Protein AF-A0A7J8ZW38-F1 (afdb_monomer)

Mean predicted aligned error: 5.67 Å

Organism: NCBI:txid34288

Radius of gyration: 15.37 Å; Cα contacts (8 Å, |Δi|>4): 133; chains: 1; bounding box: 40×30×41 Å

Nearest PDB structures (foldseek):
  1qo4-assembly1_A  TM=9.718E-01  e=9.524E-09  Arabidopsis thaliana
  1gwu-assembly1_A  TM=9.721E-01  e=1.831E-08  Armoracia rusticana
  2ylj-assembly1_A  TM=9.735E-01  e=1.831E-08  Armoracia rusticana
  1gw2-assembly1_A  TM=9.739E-01  e=2.129E-08  Armoracia rusticana
  1gx2-assembly2_B  TM=9.707E-01  e=1.925E-08  Armoracia rusticana

Structure (mmCIF, N/CA/C/O backbone):
data_AF-A0A7J8ZW38-F1
#
_entry.id   AF-A0A7J8ZW38-F1
#
loop_
_atom_site.group_PDB
_atom_site.id
_atom_site.type_symbol
_atom_site.label_atom_id
_atom_site.label_alt_id
_atom_site.label_comp_id
_atom_site.label_asym_id
_atom_site.label_entity_id
_atom_site.label_seq_id
_atom_site.pdbx_PDB_ins_code
_atom_site.Cartn_x
_atom_site.Cartn_y
_atom_site.Cartn_z
_atom_site.occupancy
_atom_site.B_iso_or_equiv
_atom_site.auth_seq_id
_atom_site.auth_comp_id
_atom_site.auth_asym_id
_atom_site.auth_atom_id
_atom_site.pdbx_PDB_model_num
ATOM 1 N N . MET A 1 1 ? -2.897 -17.015 20.677 1.00 37.56 1 MET A N 1
ATOM 2 C CA . MET A 1 1 ? -2.978 -17.434 19.264 1.00 37.56 1 MET A CA 1
ATOM 3 C C . MET A 1 1 ? -4.099 -16.627 18.643 1.00 37.56 1 MET A C 1
ATOM 5 O O . ME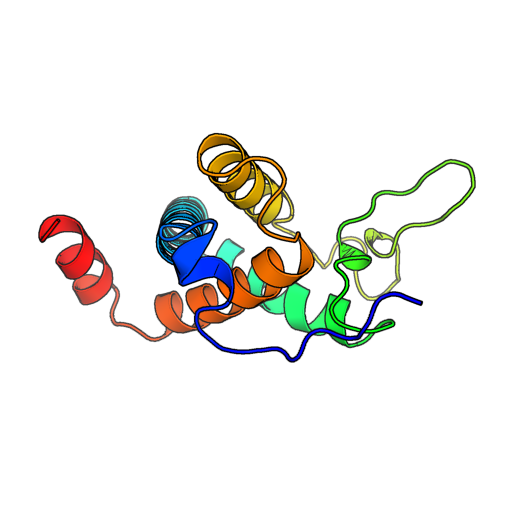T A 1 1 ? -5.240 -16.837 19.033 1.00 37.56 1 MET A O 1
ATOM 9 N N . ALA A 1 2 ? -3.782 -15.638 17.806 1.00 47.12 2 ALA A N 1
ATOM 10 C CA . ALA A 1 2 ? -4.810 -14.965 17.018 1.00 47.12 2 ALA A CA 1
ATOM 11 C C . ALA A 1 2 ? -5.419 -16.010 16.075 1.00 47.12 2 ALA A C 1
ATOM 13 O O . ALA A 1 2 ? -4.678 -16.771 15.449 1.00 47.12 2 ALA A O 1
ATOM 14 N N . ALA A 1 3 ? -6.746 -16.121 16.047 1.00 54.00 3 ALA A N 1
ATOM 15 C CA . ALA A 1 3 ? -7.410 -16.945 15.050 1.00 54.00 3 ALA A CA 1
ATOM 16 C C . ALA A 1 3 ? -7.055 -16.380 13.669 1.00 54.00 3 ALA A C 1
ATOM 18 O O . ALA A 1 3 ? -7.094 -15.166 13.483 1.00 54.00 3 ALA A O 1
ATOM 19 N N . ALA A 1 4 ? -6.688 -17.241 12.718 1.00 62.44 4 ALA A N 1
ATOM 20 C CA . ALA A 1 4 ? -6.598 -16.825 11.328 1.00 62.44 4 ALA A CA 1
ATOM 21 C C . ALA A 1 4 ? -8.016 -16.448 10.881 1.00 62.44 4 ALA A C 1
ATOM 23 O O . ALA A 1 4 ? -8.856 -17.325 10.660 1.00 62.44 4 ALA A O 1
ATOM 24 N N . GLU A 1 5 ? -8.315 -15.149 10.838 1.00 69.81 5 GLU A N 1
ATOM 25 C CA . GLU A 1 5 ? -9.577 -14.691 10.280 1.00 69.81 5 GLU A CA 1
ATOM 26 C C . GLU A 1 5 ? -9.632 -15.099 8.810 1.00 69.81 5 GLU A C 1
ATOM 28 O O . GLU A 1 5 ? -8.665 -14.975 8.058 1.00 69.81 5 GLU A O 1
ATOM 33 N N . THR A 1 6 ? -10.763 -15.673 8.408 1.00 85.81 6 THR A N 1
ATOM 34 C CA . THR A 1 6 ? -10.938 -16.128 7.033 1.00 85.81 6 THR A CA 1
ATOM 35 C C . THR A 1 6 ? -10.985 -14.911 6.118 1.00 85.81 6 THR A C 1
ATOM 37 O O . THR A 1 6 ? -11.884 -14.076 6.238 1.00 85.81 6 THR A O 1
ATOM 40 N N . LEU A 1 7 ? -10.030 -14.834 5.190 1.00 89.25 7 LEU A N 1
ATOM 41 C CA . LEU A 1 7 ? -10.002 -13.804 4.159 1.00 89.25 7 LEU A CA 1
ATOM 42 C C . LEU A 1 7 ? -11.305 -13.843 3.358 1.00 89.25 7 LEU A C 1
ATOM 44 O O . LEU A 1 7 ? -11.739 -14.903 2.897 1.00 89.25 7 LEU A O 1
ATOM 48 N N . ARG A 1 8 ? -11.933 -12.681 3.183 1.00 92.88 8 ARG A N 1
ATOM 49 C CA . ARG A 1 8 ? -13.171 -12.544 2.414 1.00 92.88 8 ARG A CA 1
ATOM 50 C C . ARG A 1 8 ? -13.250 -11.176 1.736 1.00 92.88 8 ARG A C 1
ATOM 52 O O . ARG A 1 8 ? -12.846 -10.185 2.343 1.00 92.88 8 ARG A O 1
ATOM 59 N N . PRO A 1 9 ? -13.811 -11.091 0.518 1.00 92.50 9 PRO A N 1
ATOM 60 C CA . PRO A 1 9 ? -14.154 -9.808 -0.086 1.00 92.50 9 PRO A CA 1
ATOM 61 C C . PRO A 1 9 ? -15.069 -8.987 0.831 1.00 92.50 9 PRO A C 1
ATOM 63 O O . PRO A 1 9 ? -15.921 -9.552 1.524 1.00 92.50 9 PRO A O 1
ATOM 66 N N . GLY A 1 10 ? -14.900 -7.663 0.841 1.00 92.94 10 GLY A N 1
ATOM 67 C CA . GLY A 1 10 ? -15.709 -6.771 1.674 1.00 92.94 10 GLY A CA 1
ATOM 68 C C . GLY A 1 10 ? -15.461 -6.913 3.179 1.00 92.94 10 GLY A C 1
ATOM 69 O O . GLY A 1 10 ? -16.336 -6.562 3.969 1.00 92.94 10 GLY A O 1
ATOM 70 N N . PHE A 1 11 ? -14.292 -7.415 3.597 1.00 95.56 11 PHE A N 1
ATOM 71 C CA . PHE A 1 11 ? -13.914 -7.525 5.011 1.00 95.56 11 PHE A CA 1
ATOM 72 C C . PHE A 1 11 ? -14.119 -6.206 5.779 1.00 95.56 11 PHE A C 1
ATOM 74 O O . PHE A 1 11 ? -14.671 -6.204 6.878 1.00 95.56 11 PHE A O 1
ATOM 81 N N . TYR A 1 12 ? -13.770 -5.083 5.146 1.00 96.62 12 TYR A N 1
ATOM 82 C CA . TYR A 1 12 ? -13.872 -3.737 5.712 1.00 96.62 12 TYR A CA 1
ATOM 83 C C . TYR A 1 12 ? -15.233 -3.055 5.510 1.00 96.62 12 TYR A C 1
ATOM 85 O O . TYR A 1 12 ? -15.405 -1.920 5.941 1.00 96.62 12 TYR A O 1
ATOM 93 N N . ALA A 1 13 ? -16.231 -3.716 4.912 1.00 96.31 13 ALA A N 1
ATOM 94 C CA . ALA A 1 13 ? -17.492 -3.074 4.515 1.00 96.31 13 ALA A CA 1
ATOM 95 C C . ALA A 1 13 ? -18.280 -2.431 5.673 1.00 96.31 13 ALA A C 1
ATOM 97 O O . ALA A 1 13 ? -19.108 -1.558 5.435 1.00 96.31 13 ALA A O 1
ATOM 98 N N . GLN A 1 14 ? -18.045 -2.862 6.917 1.00 97.06 14 GLN A N 1
ATOM 99 C CA . GLN A 1 14 ? -18.683 -2.291 8.110 1.00 97.06 14 GLN A CA 1
ATOM 100 C C . GLN A 1 14 ? -17.761 -1.349 8.895 1.00 97.06 14 GLN A C 1
ATOM 102 O O . GLN A 1 14 ? -18.245 -0.411 9.518 1.00 97.06 14 GLN A O 1
ATOM 107 N N . THR A 1 15 ? -16.450 -1.603 8.893 1.00 97.62 15 THR A N 1
ATOM 108 C CA . THR A 1 15 ? -15.472 -0.890 9.733 1.00 97.62 15 THR A CA 1
ATOM 109 C C . THR A 1 15 ? -14.791 0.264 9.006 1.00 97.62 15 THR A C 1
ATOM 111 O O . THR A 1 15 ? -14.487 1.279 9.624 1.00 97.62 15 THR A O 1
ATOM 114 N N . CYS A 1 16 ? -14.575 0.133 7.699 1.00 98.19 16 CYS A N 1
ATOM 115 C CA . CYS A 1 16 ? -14.088 1.191 6.824 1.00 98.19 16 CYS A CA 1
ATOM 116 C C . CYS A 1 16 ? -14.725 1.041 5.429 1.00 98.19 16 CYS A C 1
ATOM 118 O O . CYS A 1 16 ? -14.081 0.541 4.503 1.00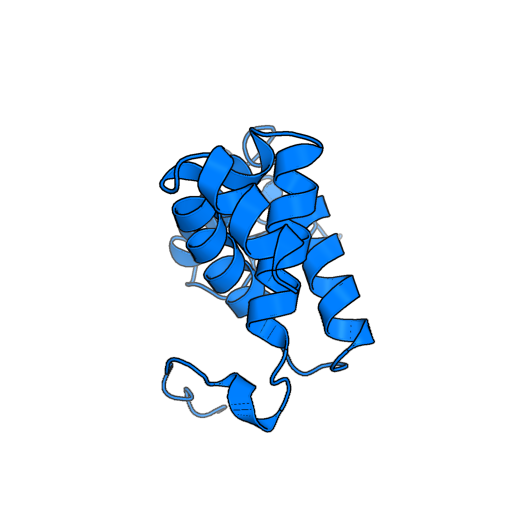 98.19 16 CYS A O 1
ATOM 120 N N . PRO A 1 17 ? -16.003 1.441 5.263 1.00 97.75 17 PRO A N 1
ATOM 121 C CA . PRO A 1 17 ? -16.758 1.212 4.027 1.00 97.75 17 PRO A CA 1
ATOM 122 C C . PRO A 1 17 ? -16.120 1.842 2.781 1.00 97.75 17 PRO A C 1
ATOM 124 O O . PRO A 1 17 ? -16.288 1.337 1.675 1.00 97.75 17 PRO A O 1
ATOM 127 N N . GLU A 1 18 ? -15.364 2.927 2.961 1.00 97.31 18 GLU A N 1
ATOM 128 C CA . GLU A 1 18 ? -14.689 3.654 1.883 1.00 97.31 18 GLU A CA 1
ATOM 129 C C . GLU A 1 18 ? -13.277 3.128 1.579 1.00 97.31 18 GLU A C 1
ATOM 131 O O . GLU A 1 18 ? -12.634 3.637 0.664 1.00 97.31 18 GLU A O 1
ATOM 136 N N . ALA A 1 19 ? -12.785 2.104 2.293 1.00 97.94 19 ALA A N 1
ATOM 137 C CA . ALA A 1 19 ? -11.398 1.643 2.184 1.00 97.94 19 ALA A CA 1
ATOM 138 C C . ALA A 1 19 ? -10.980 1.344 0.736 1.00 97.94 19 ALA A C 1
ATOM 140 O O . ALA A 1 19 ? -9.996 1.889 0.241 1.00 97.94 19 ALA A O 1
ATOM 141 N N . GLU A 1 20 ? -11.759 0.524 0.027 1.00 96.81 20 GLU A N 1
ATOM 142 C CA . GLU A 1 20 ? -11.449 0.150 -1.357 1.00 96.81 20 GLU A CA 1
ATOM 143 C C . GLU A 1 20 ? -11.511 1.349 -2.318 1.00 96.81 20 GLU A C 1
ATOM 145 O O . GLU A 1 20 ? -10.735 1.419 -3.271 1.00 96.81 20 GLU A O 1
ATOM 150 N N . ALA A 1 21 ? -12.408 2.308 -2.067 1.00 97.56 21 ALA A N 1
ATOM 151 C CA . ALA A 1 21 ? -12.531 3.514 -2.882 1.00 97.56 21 ALA A CA 1
ATOM 152 C C . ALA A 1 21 ? -11.343 4.465 -2.669 1.00 97.56 21 ALA A C 1
ATOM 154 O O . ALA A 1 21 ? -10.797 4.990 -3.641 1.00 97.56 21 ALA A O 1
ATOM 155 N N . ILE A 1 22 ? -10.908 4.636 -1.416 1.00 98.50 22 ILE A N 1
ATOM 156 C CA . ILE A 1 22 ? -9.739 5.444 -1.045 1.00 98.50 22 ILE A CA 1
ATOM 157 C C . ILE A 1 22 ? -8.474 4.874 -1.691 1.00 98.50 22 ILE A C 1
ATOM 159 O O . ILE A 1 22 ? -7.741 5.615 -2.346 1.00 98.50 22 ILE A O 1
ATOM 163 N N . VAL A 1 23 ? -8.247 3.558 -1.579 1.00 98.31 23 VAL A N 1
ATOM 164 C CA . VAL A 1 23 ? -7.090 2.896 -2.208 1.00 98.31 23 VAL A CA 1
ATOM 165 C C . VAL A 1 23 ? -7.090 3.138 -3.716 1.00 98.31 23 VAL A C 1
ATOM 167 O O . VAL A 1 23 ? -6.084 3.581 -4.272 1.00 98.31 23 VAL A O 1
ATOM 170 N N . ARG A 1 24 ? -8.228 2.915 -4.381 1.00 97.06 24 ARG A N 1
ATOM 171 C CA . ARG A 1 24 ? -8.354 3.117 -5.828 1.00 97.06 24 ARG A CA 1
ATOM 172 C C . ARG A 1 24 ? -8.057 4.558 -6.242 1.00 97.06 24 ARG A C 1
ATOM 174 O O . ARG A 1 24 ? -7.386 4.776 -7.253 1.00 97.06 24 ARG A O 1
ATOM 181 N N . TYR A 1 25 ? -8.556 5.532 -5.486 1.00 97.12 25 TYR A N 1
ATOM 182 C CA . TYR A 1 25 ? -8.348 6.952 -5.760 1.00 97.12 25 TYR A CA 1
ATOM 183 C C . TYR A 1 25 ? -6.873 7.357 -5.637 1.00 97.12 25 TYR A C 1
ATOM 185 O O . TYR A 1 25 ? -6.325 7.980 -6.550 1.00 97.12 25 TYR A O 1
ATOM 193 N N . GLU A 1 26 ? -6.203 6.954 -4.559 1.00 98.19 26 GLU A N 1
ATOM 194 C CA . GLU A 1 26 ? -4.783 7.255 -4.353 1.00 98.19 26 GLU A CA 1
ATOM 195 C C . GLU A 1 26 ? -3.890 6.540 -5.383 1.00 98.19 26 GLU A C 1
ATOM 197 O O . GLU A 1 26 ? -2.982 7.151 -5.949 1.00 98.19 26 GLU A O 1
ATOM 202 N N . MET A 1 27 ? -4.223 5.301 -5.763 1.00 97.38 27 MET A N 1
ATOM 203 C CA . MET A 1 27 ? -3.552 4.596 -6.864 1.00 97.38 27 MET A CA 1
ATOM 204 C C . MET A 1 27 ? -3.709 5.313 -8.211 1.00 97.38 27 MET A C 1
ATOM 206 O O . MET A 1 27 ? -2.762 5.384 -8.998 1.00 97.38 27 MET A O 1
ATOM 210 N N . MET A 1 28 ? -4.882 5.888 -8.486 1.00 95.06 28 MET A N 1
ATOM 211 C CA . MET A 1 28 ? -5.108 6.680 -9.696 1.00 95.06 28 MET A CA 1
ATOM 212 C C . MET A 1 28 ? -4.290 7.978 -9.681 1.00 95.06 28 MET A C 1
ATOM 214 O O . MET A 1 28 ? -3.671 8.318 -10.692 1.00 95.06 28 MET A O 1
ATOM 218 N N . LYS A 1 29 ? -4.234 8.686 -8.546 1.00 96.25 29 LYS A N 1
ATOM 219 C CA . LYS A 1 29 ? -3.371 9.870 -8.381 1.00 96.25 29 LYS A CA 1
ATOM 220 C C . LYS A 1 29 ? -1.903 9.528 -8.619 1.00 96.25 29 LYS A C 1
ATOM 222 O O . LYS A 1 29 ? -1.229 10.242 -9.364 1.00 96.25 29 LYS A O 1
ATOM 227 N N . ALA A 1 30 ? -1.428 8.423 -8.046 1.00 96.50 30 ALA A N 1
ATOM 228 C CA . ALA A 1 30 ? -0.071 7.935 -8.256 1.00 96.50 30 ALA A CA 1
ATOM 229 C C . ALA A 1 30 ? 0.203 7.632 -9.737 1.00 96.50 30 ALA A C 1
ATOM 231 O O . ALA A 1 30 ? 1.226 8.073 -10.261 1.00 96.50 30 ALA A O 1
ATOM 232 N N . MET A 1 31 ? -0.731 6.978 -10.439 1.00 94.75 31 MET A N 1
ATOM 233 C CA . MET A 1 31 ? -0.623 6.704 -11.879 1.00 94.75 31 MET A CA 1
ATOM 234 C C . MET A 1 31 ? -0.528 7.981 -12.721 1.00 94.75 31 MET A C 1
ATOM 236 O O . MET A 1 31 ? 0.272 8.046 -13.650 1.00 94.75 31 MET A O 1
ATOM 240 N N . ILE A 1 32 ? -1.354 8.988 -12.420 1.00 93.94 32 ILE A N 1
ATOM 241 C CA . ILE A 1 32 ? -1.353 10.268 -13.144 1.00 93.94 32 ILE A CA 1
ATOM 242 C C . ILE A 1 32 ? -0.021 10.996 -12.939 1.00 93.94 32 ILE A C 1
ATOM 244 O O . ILE A 1 32 ? 0.505 11.591 -13.878 1.00 93.94 32 ILE A O 1
ATOM 248 N N . ARG A 1 33 ? 0.524 10.944 -11.719 1.00 95.25 33 ARG A N 1
ATOM 249 C CA . ARG A 1 33 ? 1.809 11.561 -11.373 1.00 95.25 33 ARG A CA 1
ATOM 250 C C . ARG A 1 33 ? 2.991 10.835 -12.019 1.00 95.25 33 ARG A C 1
ATOM 252 O O . ARG A 1 33 ? 3.882 11.486 -12.549 1.00 95.25 33 ARG A O 1
ATOM 259 N N . GLU A 1 34 ? 2.999 9.507 -11.961 1.00 95.19 34 GLU A N 1
ATOM 260 C CA . GLU A 1 34 ? 4.030 8.639 -12.533 1.00 95.19 34 GLU A CA 1
ATOM 261 C C . GLU A 1 34 ? 3.389 7.314 -12.990 1.00 95.19 34 GLU A C 1
ATOM 263 O O . GLU A 1 34 ? 3.110 6.451 -12.152 1.00 95.19 34 GLU A O 1
ATOM 268 N N . PRO A 1 35 ? 3.170 7.097 -14.300 1.00 92.12 35 PRO A N 1
ATOM 269 C CA . PRO A 1 35 ? 2.478 5.910 -14.807 1.00 92.12 35 PRO A CA 1
ATOM 270 C C . PRO A 1 35 ? 3.122 4.579 -14.412 1.00 92.12 35 PRO A C 1
ATOM 272 O O . PRO A 1 35 ? 2.427 3.573 -14.265 1.00 92.12 35 PRO A O 1
ATOM 275 N N . ARG A 1 36 ? 4.444 4.536 -14.204 1.00 93.19 36 ARG A N 1
ATOM 276 C CA . ARG A 1 36 ? 5.145 3.309 -13.796 1.00 93.19 36 ARG A CA 1
ATOM 277 C C . ARG A 1 36 ? 4.918 2.948 -12.324 1.00 93.19 36 ARG A C 1
ATOM 279 O O . ARG A 1 36 ? 5.223 1.818 -11.926 1.00 93.19 36 ARG A O 1
ATOM 286 N N . SER A 1 37 ? 4.392 3.866 -11.515 1.00 95.81 37 SER A N 1
ATOM 287 C CA . SER A 1 37 ? 4.161 3.640 -10.085 1.00 95.81 37 SER A CA 1
ATOM 288 C C . SER A 1 37 ? 3.205 2.471 -9.842 1.00 95.81 37 SER A C 1
ATOM 290 O O . SER A 1 37 ? 3.535 1.578 -9.070 1.00 95.81 37 SER A O 1
ATOM 292 N N . VAL A 1 38 ? 2.095 2.374 -10.584 1.00 94.06 38 VAL A N 1
ATOM 293 C CA . VAL A 1 38 ? 1.104 1.299 -10.393 1.00 94.06 38 VAL A CA 1
ATOM 294 C C . VAL A 1 38 ? 1.665 -0.089 -10.708 1.00 94.06 38 VAL A C 1
ATOM 296 O O . VAL A 1 38 ? 1.411 -1.037 -9.971 1.00 94.06 38 VAL A O 1
ATOM 299 N N . ALA A 1 39 ? 2.510 -0.214 -11.736 1.00 93.94 39 ALA A N 1
ATOM 300 C CA . ALA A 1 39 ? 3.211 -1.466 -12.029 1.00 93.94 39 ALA A CA 1
ATOM 301 C C . ALA A 1 39 ? 4.256 -1.809 -10.951 1.00 93.94 39 ALA A C 1
ATOM 303 O O . ALA A 1 39 ? 4.489 -2.981 -10.656 1.00 93.94 39 ALA A O 1
ATOM 304 N N . SER A 1 40 ? 4.881 -0.791 -10.355 1.00 95.75 40 SER A N 1
ATOM 305 C CA . SER A 1 40 ? 5.846 -0.969 -9.264 1.00 95.75 40 SER A CA 1
ATOM 306 C C . SER A 1 40 ? 5.152 -1.433 -7.980 1.00 95.75 40 SER A C 1
ATOM 308 O O . SER A 1 40 ? 5.608 -2.394 -7.368 1.00 95.75 40 SER A O 1
ATOM 310 N N . VAL A 1 41 ? 4.004 -0.840 -7.642 1.00 96.31 41 VAL A N 1
ATOM 311 C CA . VAL A 1 41 ? 3.177 -1.226 -6.488 1.00 96.31 41 VAL A CA 1
ATOM 312 C C . VAL A 1 41 ? 2.566 -2.616 -6.670 1.00 96.31 41 VAL A C 1
ATOM 314 O O . VAL A 1 41 ? 2.594 -3.418 -5.743 1.00 96.31 41 VAL A O 1
ATOM 317 N N . MET A 1 42 ? 2.105 -2.970 -7.876 1.00 95.62 42 MET A N 1
ATOM 318 C CA . MET A 1 42 ? 1.650 -4.336 -8.181 1.00 95.62 42 MET A CA 1
ATOM 319 C C . MET A 1 42 ? 2.728 -5.384 -7.854 1.00 95.62 42 MET A C 1
ATOM 321 O O . MET A 1 42 ? 2.422 -6.475 -7.373 1.00 95.62 42 MET A O 1
ATOM 325 N N . ARG A 1 43 ? 4.007 -5.055 -8.086 1.00 96.56 43 ARG A N 1
ATOM 326 C CA . ARG A 1 43 ? 5.134 -5.948 -7.793 1.00 96.56 43 ARG A CA 1
ATOM 327 C C . ARG A 1 43 ? 5.318 -6.183 -6.287 1.00 96.56 43 ARG A C 1
ATOM 329 O O . ARG A 1 43 ? 5.857 -7.229 -5.937 1.00 96.56 43 ARG A O 1
ATOM 336 N N . PHE A 1 44 ? 4.849 -5.293 -5.409 1.00 97.50 44 PHE A N 1
ATOM 337 C CA . PHE A 1 44 ? 4.931 -5.491 -3.957 1.00 97.50 44 PHE A CA 1
ATOM 338 C C . PHE A 1 44 ? 4.172 -6.725 -3.499 1.00 97.50 44 PHE A C 1
ATOM 340 O O . PHE A 1 44 ? 4.740 -7.507 -2.752 1.00 97.50 44 PHE A O 1
ATOM 347 N N . GLN A 1 45 ? 2.964 -6.968 -4.020 1.00 96.62 45 GLN A N 1
ATOM 348 C CA . GLN A 1 45 ? 2.207 -8.176 -3.679 1.00 96.62 45 GLN A CA 1
ATOM 349 C C . GLN A 1 45 ? 3.027 -9.439 -3.947 1.00 96.62 45 GLN A C 1
ATOM 351 O O . GLN A 1 45 ? 3.066 -10.336 -3.116 1.00 96.62 45 GLN A O 1
ATOM 356 N N . PHE A 1 46 ? 3.695 -9.520 -5.101 1.00 95.06 46 PHE A N 1
ATOM 357 C CA . PHE A 1 46 ? 4.521 -10.683 -5.406 1.00 95.06 46 PHE A CA 1
ATOM 358 C C . PHE A 1 46 ? 5.702 -10.808 -4.439 1.00 95.06 46 PHE A C 1
ATOM 360 O O . PHE A 1 46 ? 5.962 -11.905 -3.972 1.00 95.06 46 PHE A O 1
ATOM 367 N N . HIS A 1 47 ? 6.417 -9.719 -4.148 1.00 96.31 47 HIS A N 1
ATOM 368 C CA . HIS A 1 47 ? 7.619 -9.779 -3.304 1.00 96.31 47 HIS A CA 1
ATOM 369 C C . HIS A 1 47 ? 7.313 -10.022 -1.828 1.00 96.31 47 HIS A C 1
ATOM 371 O O . HIS A 1 47 ? 8.047 -10.778 -1.206 1.00 96.31 47 HIS A O 1
ATOM 377 N N . ASP A 1 48 ? 6.226 -9.450 -1.318 1.00 97.00 48 ASP A N 1
ATOM 378 C CA . ASP A 1 48 ? 5.748 -9.652 0.051 1.00 97.00 48 ASP A CA 1
ATOM 379 C C . ASP A 1 48 ? 5.253 -11.095 0.212 1.00 97.00 48 ASP A C 1
ATOM 381 O O . ASP A 1 48 ? 5.858 -11.906 0.899 1.00 97.00 48 ASP A O 1
ATOM 385 N N . CYS A 1 49 ? 4.262 -11.506 -0.586 1.00 96.19 49 CYS A N 1
ATOM 386 C CA . CYS A 1 49 ? 3.650 -12.827 -0.454 1.00 96.19 49 CYS A CA 1
ATOM 387 C C . CYS A 1 49 ? 4.607 -14.015 -0.673 1.00 96.19 49 CYS A C 1
ATOM 389 O O . CYS A 1 49 ? 4.287 -15.132 -0.262 1.00 96.19 49 CYS A O 1
ATOM 391 N N . PHE A 1 50 ? 5.740 -13.818 -1.355 1.00 94.00 50 PHE A N 1
ATOM 392 C CA . PHE A 1 50 ? 6.715 -14.885 -1.606 1.00 94.00 50 PHE A CA 1
ATOM 393 C C . PHE A 1 50 ? 7.692 -15.098 -0.442 1.00 94.00 50 PHE A C 1
ATOM 395 O O . PHE A 1 50 ? 8.331 -16.151 -0.374 1.00 94.00 50 PHE A O 1
ATOM 402 N N . VAL A 1 51 ? 7.808 -14.131 0.470 1.00 89.88 51 VAL A N 1
ATOM 403 C CA . VAL A 1 51 ? 8.685 -14.186 1.642 1.00 89.88 51 VAL A CA 1
ATOM 404 C C . VAL A 1 51 ? 7.807 -14.161 2.887 1.00 89.88 51 VAL A C 1
ATOM 406 O O . VAL A 1 51 ? 7.199 -13.157 3.197 1.00 89.88 51 VAL A O 1
ATOM 409 N N . ASN A 1 52 ? 7.707 -15.284 3.603 1.00 89.25 52 ASN A N 1
ATOM 410 C CA . ASN A 1 52 ? 6.892 -15.435 4.825 1.00 89.25 52 ASN A CA 1
ATOM 411 C C . ASN A 1 52 ? 5.374 -15.164 4.708 1.00 89.25 52 ASN A C 1
ATOM 413 O O . ASN A 1 52 ? 4.643 -15.498 5.640 1.00 89.25 52 ASN A O 1
ATOM 417 N N . GLY A 1 53 ? 4.878 -14.722 3.554 1.00 93.19 53 GLY A N 1
ATOM 418 C CA . GLY A 1 53 ? 3.454 -14.564 3.266 1.00 93.19 53 GLY A CA 1
ATOM 419 C C . GLY A 1 53 ? 3.074 -13.102 3.058 1.00 93.19 53 GLY A C 1
ATOM 420 O O . GLY A 1 53 ? 3.916 -12.224 3.059 1.00 93.19 53 GLY A O 1
ATOM 421 N N . CYS A 1 54 ? 1.793 -12.837 2.803 1.00 95.81 54 CYS A N 1
ATOM 422 C CA . CYS A 1 54 ? 1.316 -11.475 2.557 1.00 95.81 54 CYS A CA 1
ATOM 423 C C . CYS A 1 54 ? 1.098 -10.751 3.899 1.00 95.81 54 CYS A C 1
ATOM 425 O O . CYS A 1 54 ? -0.040 -10.665 4.370 1.00 95.81 54 CYS A O 1
ATOM 427 N N . ASP A 1 55 ? 2.171 -10.323 4.558 1.00 96.31 55 ASP A N 1
ATOM 428 C CA . ASP A 1 55 ? 2.147 -9.752 5.911 1.00 96.31 55 ASP A CA 1
ATOM 429 C C . ASP A 1 55 ? 2.704 -8.318 5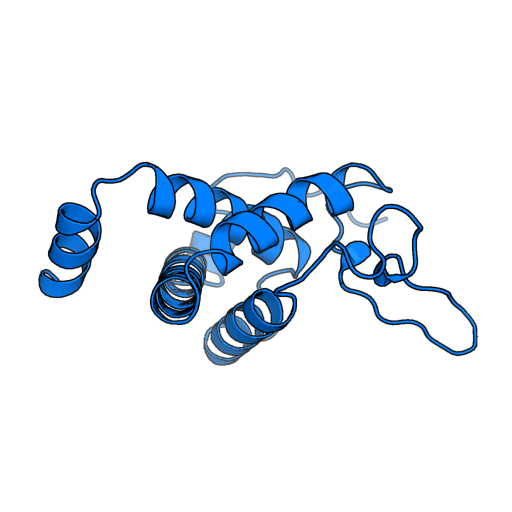.997 1.00 96.31 55 ASP A C 1
ATOM 431 O O . ASP A 1 55 ? 2.725 -7.731 7.083 1.00 96.31 55 ASP A O 1
ATOM 435 N N . ALA A 1 56 ? 3.055 -7.721 4.853 1.00 97.00 56 ALA A N 1
ATOM 436 C CA . ALA A 1 56 ? 3.684 -6.411 4.719 1.00 97.00 56 ALA A CA 1
ATOM 437 C C . ALA A 1 56 ? 5.085 -6.290 5.342 1.00 97.00 56 ALA A C 1
ATOM 439 O O . ALA A 1 56 ? 5.560 -5.161 5.539 1.00 97.00 56 ALA A O 1
ATOM 440 N N . SER A 1 57 ? 5.779 -7.401 5.614 1.00 95.81 57 SER A N 1
ATOM 441 C CA . SER A 1 57 ? 7.185 -7.386 6.036 1.00 95.81 57 SER A CA 1
ATOM 442 C C . SER A 1 57 ? 8.075 -6.652 5.030 1.00 95.81 57 SER A C 1
ATOM 444 O O . SER A 1 57 ? 9.024 -5.968 5.431 1.00 95.81 57 SER A O 1
ATOM 446 N N . LEU A 1 58 ? 7.711 -6.682 3.742 1.00 96.06 58 LEU A N 1
ATOM 447 C CA . LEU A 1 58 ? 8.396 -5.973 2.663 1.00 96.06 58 LEU A CA 1
ATOM 448 C C . LEU A 1 58 ? 8.517 -4.459 2.901 1.00 96.06 58 LEU A C 1
ATOM 450 O O . LEU A 1 58 ? 9.447 -3.810 2.410 1.00 96.06 58 LEU A O 1
ATOM 454 N N . LEU A 1 59 ? 7.553 -3.871 3.612 1.00 96.25 59 LEU A N 1
ATOM 455 C CA . LEU A 1 59 ? 7.481 -2.426 3.828 1.00 96.25 59 LEU A CA 1
ATOM 456 C C . LEU A 1 59 ? 8.391 -1.947 4.961 1.00 96.25 59 LEU A C 1
ATOM 458 O O . LEU A 1 59 ? 8.652 -0.744 5.045 1.00 96.25 59 LEU A O 1
ATOM 462 N N . LEU A 1 60 ? 8.879 -2.853 5.809 1.00 95.25 60 LEU A N 1
ATOM 463 C CA . LEU A 1 60 ? 9.692 -2.504 6.967 1.00 95.25 60 LEU A CA 1
ATOM 464 C C . LEU A 1 60 ? 11.082 -2.019 6.539 1.00 95.25 60 LEU A C 1
ATOM 466 O O . LEU A 1 60 ? 11.770 -2.650 5.733 1.00 95.25 60 LEU A O 1
ATOM 470 N N . ASP A 1 61 ? 11.491 -0.883 7.100 1.00 93.88 61 ASP A N 1
ATOM 471 C CA . ASP A 1 61 ? 12.850 -0.367 6.962 1.00 93.88 61 ASP A CA 1
ATOM 472 C C . ASP A 1 61 ? 13.822 -1.097 7.894 1.00 93.88 61 ASP A C 1
ATOM 474 O O . ASP A 1 61 ? 13.433 -1.703 8.899 1.00 93.88 61 ASP A O 1
ATOM 478 N N . ASP A 1 62 ? 15.111 -1.006 7.571 1.00 92.81 62 ASP A N 1
ATOM 479 C CA . ASP A 1 62 ? 16.160 -1.515 8.441 1.00 92.81 62 ASP A CA 1
ATOM 480 C C . ASP A 1 62 ? 16.126 -0.831 9.810 1.00 92.81 62 ASP A C 1
ATOM 482 O O . ASP A 1 62 ? 15.953 0.382 9.949 1.00 92.81 62 ASP A O 1
ATOM 486 N N . THR A 1 63 ? 16.394 -1.622 10.838 1.00 93.12 63 THR A N 1
ATOM 487 C CA . THR A 1 63 ? 16.657 -1.143 12.193 1.00 93.12 63 THR A CA 1
ATOM 488 C C . THR A 1 63 ? 18.054 -1.603 12.617 1.00 93.12 63 THR A C 1
ATOM 490 O O . THR A 1 63 ? 18.603 -2.527 12.014 1.00 93.12 63 THR A O 1
ATOM 493 N N . PRO A 1 64 ? 18.645 -1.048 13.692 1.00 94.88 64 PRO A N 1
ATOM 494 C CA . PRO A 1 64 ? 19.965 -1.482 14.160 1.00 94.88 64 PRO A CA 1
ATOM 495 C C . PRO A 1 64 ? 20.094 -2.990 14.439 1.00 94.88 64 PRO A C 1
ATOM 497 O O . PRO A 1 64 ? 21.202 -3.516 14.423 1.00 94.88 64 PRO A O 1
ATOM 500 N N . ASN A 1 65 ? 18.975 -3.679 14.694 1.00 94.50 65 ASN A N 1
ATOM 501 C CA . ASN A 1 65 ? 18.944 -5.087 15.096 1.00 94.50 65 ASN A CA 1
ATOM 502 C C . ASN A 1 65 ? 18.279 -6.013 14.062 1.00 94.50 65 ASN A C 1
ATOM 504 O O . ASN A 1 65 ? 18.211 -7.218 14.293 1.00 94.50 65 ASN A O 1
ATOM 508 N N . MET A 1 66 ? 17.755 -5.477 12.957 1.00 91.75 66 MET A N 1
ATOM 509 C CA . MET A 1 66 ? 17.009 -6.244 11.958 1.00 91.75 66 MET A CA 1
ATOM 510 C C . MET A 1 66 ? 17.151 -5.583 10.592 1.00 91.75 66 MET A C 1
ATOM 512 O O . MET A 1 66 ? 16.792 -4.417 10.437 1.00 91.75 66 MET A O 1
ATOM 516 N N . LEU A 1 67 ? 17.633 -6.349 9.614 1.00 92.69 67 LEU A N 1
ATOM 517 C CA . LEU A 1 67 ? 17.625 -5.944 8.212 1.00 92.69 67 LEU A CA 1
ATOM 518 C C . LEU A 1 67 ? 16.220 -6.145 7.637 1.00 92.69 67 LEU A C 1
ATOM 520 O O . LEU A 1 67 ? 15.650 -7.228 7.768 1.00 92.69 67 LEU A O 1
ATOM 524 N N . GLY A 1 68 ? 15.684 -5.102 7.018 1.00 91.75 68 GLY A N 1
ATOM 525 C CA . GLY A 1 68 ? 14.443 -5.128 6.265 1.00 91.75 68 GLY A CA 1
ATOM 526 C C . GLY A 1 68 ? 14.635 -5.748 4.883 1.00 91.75 68 GLY A C 1
ATOM 527 O O . GLY A 1 68 ? 15.737 -5.854 4.336 1.00 91.75 68 GLY A O 1
ATOM 528 N N . GLU A 1 69 ? 13.528 -6.144 4.269 1.00 93.69 69 GLU A N 1
ATOM 529 C CA . GLU A 1 69 ? 13.557 -6.850 2.986 1.00 93.69 69 GLU A CA 1
ATOM 530 C C . GLU A 1 69 ? 13.881 -5.932 1.802 1.00 93.69 69 GLU A C 1
ATOM 532 O O . GLU A 1 69 ? 14.239 -6.405 0.720 1.00 93.69 69 GLU A O 1
ATOM 537 N N . LYS A 1 70 ? 13.820 -4.609 1.992 1.00 93.19 70 LYS A N 1
ATOM 538 C CA . LYS A 1 70 ? 14.163 -3.614 0.963 1.00 93.19 70 LYS A CA 1
ATOM 539 C C . LYS A 1 70 ? 15.617 -3.728 0.492 1.00 93.19 70 LYS A C 1
ATOM 541 O O . LYS A 1 70 ? 15.901 -3.430 -0.669 1.00 93.19 70 LYS A O 1
ATOM 546 N N . LEU A 1 71 ? 16.522 -4.199 1.353 1.00 90.56 71 LEU A N 1
ATOM 547 C CA . LEU A 1 71 ? 17.935 -4.413 1.023 1.00 90.56 71 LEU A CA 1
ATOM 548 C C . LEU A 1 71 ? 18.244 -5.801 0.447 1.00 90.56 71 LEU A C 1
ATOM 550 O O . LEU A 1 71 ? 19.390 -6.059 0.068 1.00 90.56 71 LEU A O 1
ATOM 554 N N . ALA A 1 72 ? 17.258 -6.697 0.339 1.00 91.38 72 ALA A N 1
ATOM 555 C CA . ALA A 1 72 ? 17.468 -7.994 -0.293 1.00 91.38 72 ALA A CA 1
ATOM 556 C C . ALA A 1 72 ? 17.933 -7.823 -1.750 1.00 91.38 72 ALA A C 1
ATOM 558 O O . ALA A 1 72 ? 17.524 -6.892 -2.443 1.00 91.38 72 ALA A O 1
ATOM 559 N N . LEU A 1 73 ? 18.757 -8.750 -2.249 1.00 91.25 73 LEU A N 1
ATOM 560 C CA . LEU A 1 73 ? 19.341 -8.669 -3.599 1.00 91.25 73 LEU A CA 1
ATOM 561 C C . LEU A 1 73 ? 18.290 -8.523 -4.714 1.00 91.25 73 LEU A C 1
ATOM 563 O O . LEU A 1 73 ? 18.552 -7.882 -5.729 1.00 91.25 73 LEU A O 1
ATOM 567 N N . SER A 1 74 ? 17.098 -9.096 -4.533 1.00 88.75 74 SER A N 1
ATOM 568 C CA . SER A 1 74 ? 15.977 -8.986 -5.476 1.00 88.75 74 SER A CA 1
ATOM 569 C C . SER A 1 74 ? 15.289 -7.612 -5.476 1.00 88.75 74 SER A C 1
ATOM 571 O O . SER A 1 74 ? 14.591 -7.276 -6.445 1.00 88.75 74 SER A O 1
ATOM 573 N N . ASN A 1 75 ? 15.492 -6.832 -4.409 1.00 92.69 75 ASN A N 1
ATOM 574 C CA . ASN A 1 75 ? 14.697 -5.660 -4.040 1.00 92.69 75 ASN A CA 1
ATOM 575 C C . ASN A 1 75 ? 15.515 -4.368 -4.086 1.00 92.69 75 ASN A C 1
ATOM 577 O O . ASN A 1 75 ? 15.006 -3.349 -4.562 1.00 92.69 75 ASN A O 1
ATOM 581 N N . ILE A 1 76 ? 16.787 -4.425 -3.685 1.00 91.19 76 ILE A N 1
ATOM 582 C CA . ILE A 1 76 ? 17.685 -3.273 -3.620 1.00 91.19 76 ILE A CA 1
ATOM 583 C C . ILE A 1 76 ? 17.826 -2.604 -4.991 1.00 91.19 76 ILE A C 1
ATOM 585 O O . ILE A 1 76 ? 18.095 -3.251 -6.004 1.00 91.19 76 ILE A O 1
ATOM 589 N N . ASN A 1 77 ? 17.593 -1.289 -5.040 1.00 89.56 77 ASN A N 1
ATOM 590 C CA . ASN A 1 77 ? 17.557 -0.483 -6.273 1.00 89.56 77 ASN A CA 1
ATOM 591 C C . ASN A 1 77 ? 16.561 -0.981 -7.348 1.00 89.56 77 ASN A C 1
ATOM 593 O O . ASN A 1 77 ? 16.600 -0.536 -8.500 1.00 89.56 77 ASN A O 1
ATOM 597 N N . SER A 1 78 ? 15.650 -1.889 -6.988 1.00 92.56 78 SER A N 1
ATOM 598 C CA . SER A 1 78 ? 14.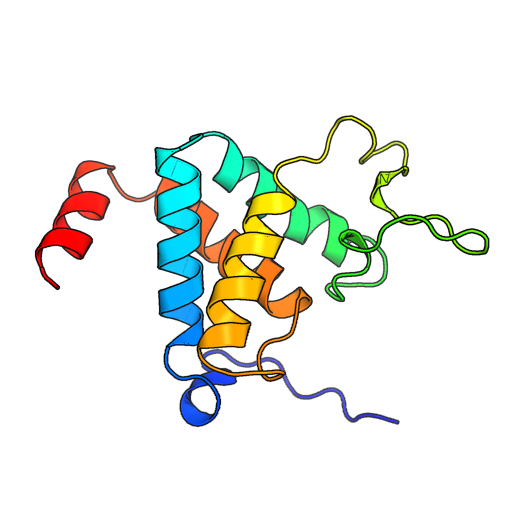757 -2.602 -7.901 1.00 92.56 78 SER A CA 1
ATOM 599 C C . SER A 1 78 ? 13.296 -2.2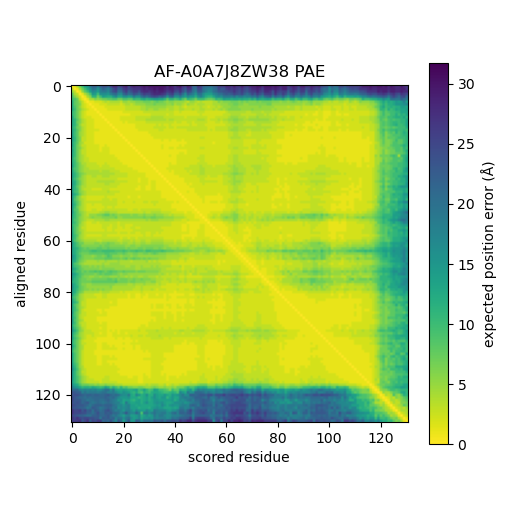77 -7.594 1.00 92.56 78 SER A C 1
ATOM 601 O O . SER A 1 78 ? 12.622 -1.669 -8.438 1.00 92.56 78 SER A O 1
ATOM 603 N N . LEU A 1 79 ? 12.832 -2.628 -6.389 1.00 93.00 79 LEU A N 1
ATOM 604 C CA . LEU A 1 79 ? 11.532 -2.215 -5.859 1.00 93.00 79 LEU A CA 1
ATOM 605 C C . LEU A 1 79 ? 11.529 -0.706 -5.589 1.00 93.00 79 LEU A C 1
ATOM 607 O O . LEU A 1 79 ? 12.542 -0.128 -5.202 1.00 93.00 79 LEU A O 1
ATOM 611 N N . ARG A 1 80 ? 10.400 -0.061 -5.874 1.00 94.31 80 ARG A N 1
ATOM 612 C CA . ARG A 1 80 ? 10.232 1.399 -5.859 1.00 94.31 80 ARG A CA 1
ATOM 613 C C . ARG A 1 80 ? 8.760 1.748 -5.709 1.00 94.31 80 ARG A C 1
ATOM 615 O O . ARG A 1 80 ? 7.926 0.870 -5.906 1.00 94.31 80 ARG A O 1
ATOM 622 N N . SER A 1 81 ? 8.465 3.024 -5.480 1.00 95.88 81 SER A N 1
ATOM 623 C CA . SER A 1 81 ? 7.105 3.525 -5.262 1.00 95.88 81 SER A CA 1
ATOM 624 C C . SER A 1 81 ? 6.504 3.112 -3.916 1.00 95.88 81 SER A C 1
ATOM 626 O O . SER A 1 81 ? 5.297 2.913 -3.812 1.00 95.88 8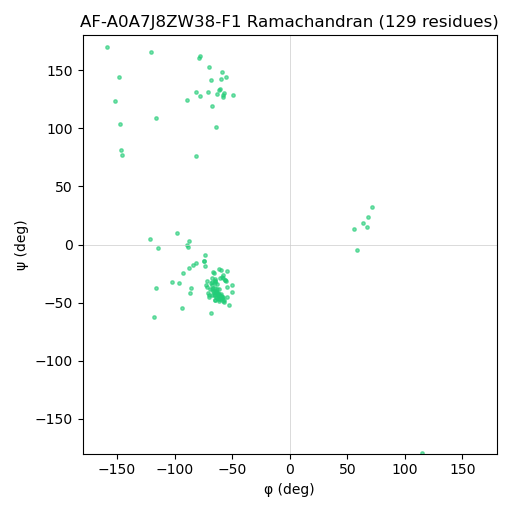1 SER A O 1
ATOM 628 N N . PHE A 1 82 ? 7.348 2.983 -2.884 1.00 97.06 82 PHE A N 1
ATOM 629 C CA . PHE A 1 82 ? 6.905 2.719 -1.509 1.00 97.06 82 PHE A CA 1
ATOM 630 C C . PHE A 1 82 ? 6.052 3.875 -0.977 1.00 97.06 82 PHE A C 1
ATOM 632 O O . PHE A 1 82 ? 5.050 3.640 -0.312 1.00 97.06 82 PHE A O 1
ATOM 639 N N . GLU A 1 83 ? 6.369 5.101 -1.397 1.00 97.25 83 GLU A N 1
ATOM 640 C CA . GLU A 1 83 ? 5.635 6.312 -1.046 1.00 97.25 83 GLU A CA 1
ATOM 641 C C . GLU A 1 83 ? 4.154 6.262 -1.449 1.00 97.25 83 GLU A C 1
ATOM 643 O O . GLU A 1 83 ? 3.322 6.886 -0.806 1.00 97.25 83 GLU A O 1
ATOM 648 N N . VAL A 1 84 ? 3.793 5.486 -2.478 1.00 98.06 84 VAL A N 1
ATOM 649 C CA . VAL A 1 84 ? 2.387 5.317 -2.878 1.00 98.06 84 VAL A CA 1
ATOM 650 C C . VAL A 1 84 ? 1.615 4.517 -1.829 1.00 98.06 84 VAL A C 1
ATOM 652 O O . VAL A 1 84 ? 0.466 4.833 -1.537 1.00 98.06 84 VAL A O 1
ATOM 655 N N . VAL A 1 85 ? 2.239 3.493 -1.239 1.00 98.19 85 VAL A N 1
ATOM 656 C CA . VAL A 1 85 ? 1.629 2.714 -0.151 1.00 98.19 85 VAL A CA 1
ATOM 657 C C . VAL A 1 85 ? 1.491 3.577 1.101 1.00 98.19 85 VAL A C 1
ATOM 659 O O . VAL A 1 85 ? 0.453 3.511 1.758 1.00 98.19 85 VAL A O 1
ATOM 662 N N . ASP A 1 86 ? 2.479 4.430 1.382 1.00 98.25 86 ASP A N 1
ATOM 663 C CA . ASP A 1 86 ? 2.423 5.384 2.493 1.00 98.25 86 ASP A CA 1
ATOM 664 C C . ASP A 1 86 ? 1.291 6.407 2.308 1.00 98.25 86 ASP A C 1
ATOM 666 O O . ASP A 1 86 ? 0.507 6.617 3.229 1.00 98.25 86 ASP A O 1
ATOM 670 N N . GLU A 1 87 ? 1.139 6.986 1.112 1.00 98.56 87 GLU A N 1
ATOM 671 C CA . GLU A 1 87 ? 0.052 7.924 0.782 1.00 98.56 87 GLU A CA 1
ATOM 672 C C . GLU A 1 87 ? -1.333 7.269 0.915 1.00 98.56 87 GLU A C 1
ATOM 674 O O . GLU A 1 87 ? -2.248 7.846 1.512 1.00 98.56 87 GLU A O 1
ATOM 679 N N . VAL A 1 88 ? -1.486 6.038 0.411 1.00 98.69 88 VAL A N 1
ATOM 680 C CA . VAL A 1 88 ? -2.721 5.253 0.562 1.00 98.69 88 VAL A CA 1
ATOM 681 C C . VAL A 1 88 ? -3.010 4.997 2.040 1.00 98.69 88 VAL A C 1
ATOM 683 O O . VAL A 1 88 ? -4.137 5.196 2.500 1.00 98.69 88 VAL A O 1
ATOM 686 N N . LYS A 1 89 ? -2.000 4.566 2.801 1.00 98.56 89 LYS A N 1
ATOM 687 C CA . LYS A 1 89 ? -2.143 4.272 4.226 1.00 98.56 89 LYS A CA 1
ATOM 688 C C . LYS A 1 89 ? -2.483 5.529 5.019 1.00 98.56 89 LYS A C 1
ATOM 690 O O . LYS A 1 89 ? -3.364 5.475 5.868 1.00 98.56 89 LYS A O 1
ATOM 695 N N . GLU A 1 90 ? -1.861 6.662 4.715 1.00 98.75 90 GLU A N 1
ATOM 696 C CA . GLU A 1 90 ? -2.169 7.946 5.341 1.00 98.75 90 GLU A CA 1
ATOM 697 C C . GLU A 1 90 ? -3.622 8.368 5.071 1.00 98.75 90 GLU A C 1
ATOM 699 O O . GLU A 1 90 ? -4.322 8.810 5.985 1.00 98.75 90 GLU A O 1
ATOM 704 N N . ALA A 1 91 ? -4.103 8.211 3.835 1.00 98.75 91 ALA A N 1
ATOM 705 C CA . ALA A 1 91 ? -5.490 8.509 3.483 1.00 98.75 91 ALA A CA 1
ATOM 706 C C . ALA A 1 91 ? -6.482 7.595 4.225 1.00 98.75 91 ALA A C 1
ATOM 708 O O . ALA A 1 91 ? -7.495 8.072 4.740 1.00 98.75 91 ALA A O 1
ATOM 709 N N . LEU A 1 92 ? -6.167 6.303 4.341 1.00 98.75 92 LEU A N 1
ATOM 710 C CA . LEU A 1 92 ? -6.972 5.349 5.104 1.00 98.75 92 LEU A CA 1
ATOM 711 C C . LEU A 1 92 ? -6.975 5.660 6.599 1.00 98.75 92 LEU A C 1
ATOM 713 O O . LEU A 1 92 ? -8.037 5.652 7.204 1.00 98.75 92 LEU A O 1
ATOM 717 N N . GLU A 1 93 ? -5.831 5.989 7.196 1.00 98.62 93 GLU A N 1
ATOM 718 C CA . GLU A 1 93 ? -5.753 6.340 8.620 1.00 98.62 93 GLU A CA 1
ATOM 719 C C . GLU A 1 93 ? -6.510 7.633 8.947 1.00 98.62 93 GLU A C 1
ATOM 721 O O . GLU A 1 93 ? -7.058 7.761 10.039 1.00 98.62 93 GLU A O 1
ATOM 726 N N . LYS A 1 94 ? -6.613 8.574 7.999 1.00 98.62 94 LYS A N 1
ATOM 727 C CA . LYS A 1 94 ? -7.475 9.760 8.146 1.00 98.62 94 LYS A CA 1
ATOM 728 C C . LYS A 1 94 ? -8.964 9.405 8.160 1.00 98.62 94 LYS A C 1
ATOM 730 O O . LYS A 1 94 ? -9.727 10.069 8.858 1.00 98.62 94 LYS A O 1
ATOM 735 N N . ALA A 1 95 ? -9.377 8.397 7.393 1.00 98.25 95 ALA A N 1
ATOM 736 C CA . ALA A 1 95 ? -10.777 7.986 7.285 1.00 98.25 95 ALA A CA 1
ATOM 737 C C . ALA A 1 95 ? -11.196 6.984 8.377 1.00 98.25 95 ALA A C 1
ATOM 739 O O . ALA A 1 95 ? -12.283 7.087 8.942 1.00 98.25 95 ALA A O 1
ATOM 740 N N . CYS A 1 96 ? -10.337 6.012 8.678 1.00 97.88 96 CYS A N 1
ATOM 741 C CA . CYS A 1 96 ? -10.599 4.895 9.578 1.00 97.88 96 CYS A CA 1
ATOM 742 C C . CYS A 1 96 ? -9.320 4.482 10.343 1.00 97.88 96 CYS A C 1
ATOM 744 O O . CYS A 1 96 ? -8.651 3.511 9.972 1.00 97.88 96 CYS A O 1
ATOM 746 N N . PRO A 1 97 ? -8.978 5.205 11.430 1.00 98.31 97 PRO A N 1
ATOM 747 C CA . PRO A 1 97 ? -7.731 5.009 12.165 1.00 98.31 97 PRO A CA 1
ATOM 748 C C . PRO A 1 97 ? -7.564 3.585 12.708 1.00 98.31 97 PRO A C 1
ATOM 750 O O . PRO A 1 97 ? -8.445 3.071 13.401 1.00 98.31 97 PRO A O 1
ATOM 753 N N . GLY A 1 98 ? -6.422 2.958 12.434 1.00 97.62 98 GLY A N 1
ATOM 754 C CA . GLY A 1 98 ? -6.043 1.644 12.952 1.00 97.62 98 GLY A CA 1
ATOM 755 C C . GLY A 1 98 ? -6.884 0.472 12.438 1.00 97.62 98 GLY A C 1
ATOM 756 O O . GLY A 1 98 ? -6.840 -0.600 13.040 1.00 97.62 98 GLY A O 1
ATOM 757 N N . VAL A 1 99 ? -7.659 0.657 11.364 1.00 98.06 99 VAL A N 1
ATOM 758 C CA . VAL A 1 99 ? -8.579 -0.375 10.856 1.00 98.06 99 VAL A CA 1
ATOM 759 C C . VAL A 1 99 ? -7.942 -1.236 9.768 1.00 98.06 99 VAL A C 1
ATOM 761 O O . VAL A 1 99 ? -7.944 -2.459 9.876 1.00 98.06 99 VAL A O 1
ATOM 764 N N . VAL A 1 100 ? -7.426 -0.619 8.701 1.00 98.12 100 VAL A N 1
ATOM 765 C CA . VAL A 1 100 ? -6.979 -1.345 7.500 1.00 98.12 100 VAL A CA 1
ATOM 766 C C . VAL A 1 100 ? -5.512 -1.743 7.624 1.00 98.12 100 VAL A C 1
ATOM 768 O O . VAL A 1 100 ? -4.658 -0.884 7.827 1.00 98.12 100 VAL A O 1
ATOM 771 N N . SER A 1 101 ? -5.185 -3.027 7.482 1.00 97.94 101 SER A N 1
ATOM 772 C CA . SER A 1 101 ? -3.797 -3.503 7.578 1.00 97.94 101 SER A CA 1
ATOM 773 C C . SER A 1 101 ? -2.930 -3.055 6.387 1.00 97.94 101 SER A C 1
ATOM 775 O O . SER A 1 101 ? -3.432 -2.857 5.282 1.00 97.94 101 SER A O 1
ATOM 777 N N . CYS A 1 102 ? -1.611 -2.921 6.577 1.00 98.31 102 CYS A N 1
ATOM 778 C CA . CYS A 1 102 ? -0.698 -2.614 5.465 1.00 98.31 102 CYS A CA 1
ATOM 779 C C . CYS A 1 102 ? -0.635 -3.750 4.430 1.00 98.31 102 CYS A C 1
ATOM 781 O O . CYS A 1 102 ? -0.490 -3.485 3.239 1.00 98.31 102 CYS A O 1
ATOM 783 N N . ALA A 1 103 ? -0.802 -5.001 4.870 1.00 97.81 103 ALA A N 1
ATOM 784 C CA . ALA A 1 103 ? -0.884 -6.151 3.975 1.00 97.81 103 ALA A CA 1
ATOM 785 C C . ALA A 1 103 ? -2.089 -6.021 3.032 1.00 97.81 103 ALA A C 1
ATOM 787 O O . ALA A 1 103 ? -1.943 -6.122 1.815 1.00 97.81 103 ALA A O 1
ATOM 788 N N . ASP A 1 104 ? -3.267 -5.677 3.560 1.00 97.75 104 ASP A N 1
ATOM 789 C CA . ASP A 1 104 ? -4.454 -5.470 2.727 1.00 97.75 104 ASP A CA 1
ATOM 790 C C . ASP A 1 104 ? -4.335 -4.237 1.829 1.00 97.75 104 ASP A C 1
ATOM 792 O O . ASP A 1 104 ? -4.884 -4.241 0.727 1.00 97.75 104 ASP A O 1
ATOM 796 N N . VAL A 1 105 ? -3.583 -3.205 2.235 1.00 98.50 105 VAL A N 1
ATOM 797 C CA . VAL A 1 105 ? -3.237 -2.093 1.336 1.00 98.50 105 VAL A CA 1
ATOM 798 C C . VAL A 1 105 ? -2.464 -2.603 0.120 1.00 98.50 105 VAL A C 1
ATOM 800 O O . VAL A 1 105 ? -2.842 -2.262 -0.998 1.00 98.50 105 VAL A O 1
ATOM 803 N N . ILE A 1 106 ? -1.444 -3.451 0.301 1.00 98.19 106 ILE A N 1
ATOM 804 C CA . ILE A 1 106 ? -0.690 -4.046 -0.819 1.00 98.19 106 ILE A CA 1
ATOM 805 C C . ILE A 1 106 ? -1.628 -4.841 -1.738 1.00 98.19 106 ILE A C 1
ATOM 807 O O . ILE A 1 106 ? -1.576 -4.675 -2.959 1.00 98.19 106 ILE A O 1
ATOM 811 N N . ILE A 1 107 ? -2.508 -5.675 -1.173 1.00 97.56 107 ILE A N 1
ATOM 812 C CA . ILE A 1 107 ? -3.438 -6.508 -1.952 1.00 97.56 107 ILE A CA 1
ATOM 813 C C . ILE A 1 107 ? -4.451 -5.657 -2.731 1.00 97.56 107 ILE A C 1
ATOM 815 O O . ILE A 1 107 ? -4.647 -5.872 -3.932 1.00 97.56 107 ILE A O 1
ATOM 819 N N . MET A 1 108 ? -5.084 -4.674 -2.085 1.00 97.94 108 MET A N 1
ATOM 820 C CA . MET A 1 108 ? -6.043 -3.775 -2.738 1.00 97.94 108 MET A CA 1
ATOM 821 C C . MET A 1 108 ? -5.362 -2.914 -3.808 1.00 97.94 108 MET A C 1
ATOM 823 O O . MET A 1 108 ? -5.871 -2.802 -4.924 1.00 97.94 108 MET A O 1
ATOM 827 N N . ALA A 1 109 ? -4.179 -2.373 -3.511 1.00 97.94 109 ALA A N 1
ATOM 828 C CA . ALA A 1 109 ? -3.415 -1.564 -4.451 1.00 97.94 109 ALA A CA 1
ATOM 829 C C . ALA A 1 109 ? -2.975 -2.374 -5.678 1.00 97.94 109 ALA A C 1
ATOM 831 O O . ALA A 1 109 ? -3.100 -1.897 -6.804 1.00 97.94 109 ALA A O 1
ATOM 832 N N . ALA A 1 110 ? -2.521 -3.617 -5.503 1.00 96.88 110 ALA A N 1
ATOM 833 C CA . ALA A 1 110 ? -2.148 -4.481 -6.620 1.00 96.88 110 ALA A CA 1
ATOM 834 C C . ALA A 1 110 ? -3.350 -4.838 -7.513 1.00 96.88 110 ALA A C 1
ATOM 836 O O . ALA A 1 110 ? -3.239 -4.791 -8.743 1.00 96.88 110 ALA A O 1
ATOM 837 N N . ARG A 1 111 ? -4.521 -5.114 -6.919 1.00 95.88 111 ARG A N 1
ATOM 838 C CA . ARG A 1 111 ? -5.783 -5.289 -7.662 1.00 95.88 111 ARG A CA 1
ATOM 839 C C . ARG A 1 111 ? -6.111 -4.045 -8.489 1.00 95.88 111 ARG A C 1
ATOM 841 O O . ARG A 1 111 ? -6.423 -4.156 -9.678 1.00 95.88 111 ARG A O 1
ATOM 848 N N . ASP A 1 112 ? -6.039 -2.869 -7.874 1.00 95.94 112 ASP A N 1
ATOM 849 C CA . ASP A 1 112 ? -6.395 -1.615 -8.536 1.00 95.94 112 ASP A CA 1
ATOM 850 C C . ASP A 1 112 ? -5.364 -1.205 -9.590 1.00 95.94 112 ASP A C 1
ATOM 852 O O . ASP A 1 112 ? -5.751 -0.692 -10.637 1.00 95.94 112 ASP A O 1
ATOM 856 N N . ALA A 1 113 ? -4.083 -1.530 -9.407 1.00 94.94 113 ALA A N 1
ATOM 857 C CA . ALA A 1 113 ? -3.062 -1.368 -10.436 1.00 94.94 113 ALA A CA 1
ATOM 858 C C . ALA A 1 113 ? -3.418 -2.136 -11.716 1.00 94.94 113 ALA A C 1
ATOM 860 O O . ALA A 1 113 ? -3.383 -1.558 -12.802 1.00 94.94 113 ALA A O 1
ATOM 861 N N . VAL A 1 114 ? -3.825 -3.408 -11.600 1.00 93.25 114 VAL A N 1
ATOM 862 C CA . VAL A 1 114 ? -4.267 -4.217 -12.751 1.00 93.25 114 VAL A CA 1
ATOM 863 C C . VAL A 1 114 ? -5.511 -3.609 -13.401 1.00 93.25 114 VAL A C 1
ATOM 865 O O . VAL A 1 114 ? -5.578 -3.498 -14.627 1.00 93.25 114 VAL A O 1
ATOM 868 N N . ALA A 1 115 ? -6.489 -3.173 -12.606 1.00 91.75 115 ALA A N 1
ATOM 869 C CA . ALA A 1 115 ? -7.696 -2.537 -13.133 1.00 91.75 115 ALA A CA 1
ATOM 870 C C . ALA A 1 115 ? -7.380 -1.232 -13.888 1.00 91.75 115 ALA A C 1
ATOM 872 O O . ALA A 1 115 ? -7.923 -0.994 -14.964 1.00 91.75 115 ALA A O 1
ATOM 873 N N . LEU A 1 116 ? -6.480 -0.402 -13.362 1.00 89.94 116 LEU A N 1
ATOM 874 C CA . LEU A 1 116 ? -6.102 0.875 -13.967 1.00 89.94 116 LEU A CA 1
ATOM 875 C C . LEU A 1 116 ? -5.339 0.709 -15.289 1.00 89.94 116 LEU A C 1
ATOM 877 O O . LEU A 1 116 ? -5.504 1.533 -16.180 1.00 89.94 116 LEU A O 1
ATOM 881 N N . VAL A 1 117 ? -4.542 -0.352 -15.458 1.00 84.56 117 VAL A N 1
ATOM 882 C CA . VAL A 1 117 ? -3.794 -0.577 -16.713 1.00 84.5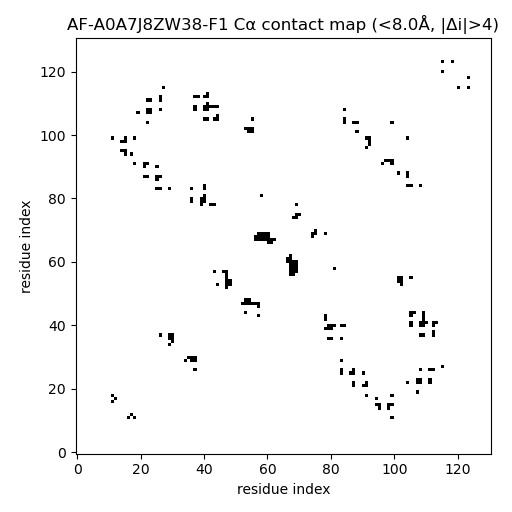6 117 VAL A CA 1
ATOM 883 C C . VAL A 1 117 ? -4.583 -1.340 -17.780 1.00 84.56 117 VAL A C 1
ATOM 885 O O . VAL A 1 117 ? -4.227 -1.289 -18.955 1.00 84.56 117 VAL A O 1
ATOM 888 N N . THR A 1 118 ? -5.638 -2.063 -17.395 1.00 78.31 118 THR A N 1
ATOM 889 C CA . THR A 1 118 ? -6.460 -2.865 -18.323 1.00 78.31 118 THR A CA 1
ATOM 890 C C . THR A 1 118 ? -7.669 -2.107 -18.863 1.00 78.31 118 THR A C 1
ATOM 892 O O . THR A 1 118 ? -8.158 -2.424 -19.949 1.00 78.31 118 THR A O 1
ATOM 895 N N . ILE A 1 119 ? -8.152 -1.097 -18.138 1.00 70.50 119 ILE A N 1
ATOM 896 C CA . ILE A 1 119 ? -9.266 -0.261 -18.580 1.00 70.50 119 ILE A CA 1
ATOM 897 C C . ILE A 1 119 ? -8.730 0.808 -19.548 1.00 70.50 119 ILE A C 1
ATOM 899 O O . ILE A 1 119 ? -7.767 1.500 -19.217 1.00 70.50 119 ILE A O 1
ATOM 903 N N . PRO A 1 120 ? -9.353 0.999 -20.729 1.00 66.81 120 PRO A N 1
ATOM 904 C CA . PRO A 1 120 ? -9.019 2.105 -21.615 1.00 66.81 120 PRO A CA 1
ATOM 905 C C . PRO A 1 120 ? -9.001 3.432 -20.854 1.00 66.81 120 PRO A C 1
ATOM 907 O O . PRO A 1 120 ? -9.971 3.770 -20.176 1.00 66.81 120 PRO A O 1
ATOM 910 N N . THR A 1 121 ? -7.926 4.207 -20.986 1.00 61.66 121 THR A N 1
ATOM 911 C CA . THR A 1 121 ? -7.699 5.445 -20.219 1.00 61.66 121 THR A CA 1
ATOM 912 C C . THR A 1 121 ? -8.891 6.407 -20.252 1.00 61.66 121 THR A C 1
ATOM 914 O O . THR A 1 121 ? -9.194 7.026 -19.239 1.00 61.66 121 THR A O 1
ATOM 917 N N . PHE A 1 122 ? -9.635 6.483 -21.364 1.00 56.28 122 PHE A N 1
ATOM 918 C CA . PHE A 1 122 ? -10.842 7.316 -21.474 1.00 56.28 122 PHE A CA 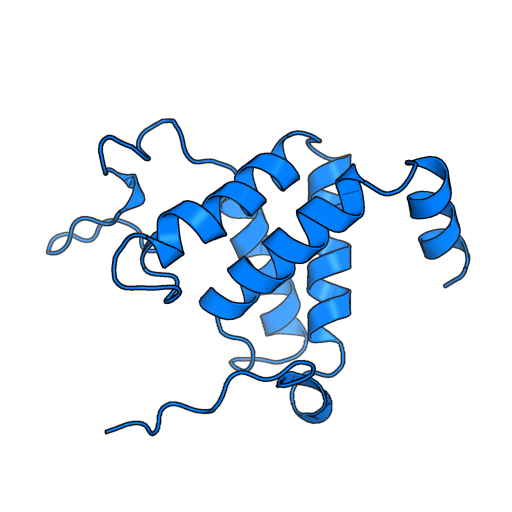1
ATOM 919 C C . PHE A 1 122 ? -11.996 6.881 -20.548 1.00 56.28 122 PHE A C 1
ATOM 921 O O . PHE A 1 122 ? -12.747 7.731 -20.074 1.00 56.28 122 PHE A O 1
ATOM 928 N N . LEU A 1 123 ? -12.134 5.584 -20.252 1.00 59.75 123 LEU A N 1
ATOM 929 C CA . LEU A 1 123 ? -13.147 5.079 -19.319 1.00 59.75 123 LEU A CA 1
ATOM 930 C C . LEU A 1 123 ? -12.789 5.416 -17.870 1.00 59.75 123 LEU A C 1
ATOM 932 O O . LEU A 1 123 ? -13.682 5.739 -17.095 1.00 59.75 123 LEU A O 1
ATOM 936 N N . ILE A 1 124 ? -11.499 5.418 -17.517 1.00 60.34 124 ILE A N 1
ATOM 937 C CA . ILE A 1 124 ? -11.024 5.810 -16.178 1.00 60.34 124 ILE A CA 1
ATOM 938 C C . ILE A 1 124 ? -11.452 7.249 -15.859 1.00 60.34 124 ILE A C 1
ATOM 940 O O . ILE A 1 124 ? -11.994 7.502 -14.785 1.00 60.34 124 ILE A O 1
ATOM 944 N N . PHE A 1 125 ? -11.291 8.174 -16.812 1.00 56.06 125 PHE A N 1
ATOM 945 C CA . PHE A 1 125 ? -11.744 9.559 -16.648 1.00 56.06 125 PHE A CA 1
ATOM 946 C C . PHE A 1 125 ? -13.275 9.672 -16.548 1.00 56.06 125 PHE A C 1
ATOM 948 O O . PHE A 1 125 ? -13.771 10.419 -15.709 1.00 56.06 125 PHE A O 1
ATOM 955 N N . LEU A 1 126 ? -14.040 8.912 -17.343 1.00 54.44 126 LEU A N 1
AT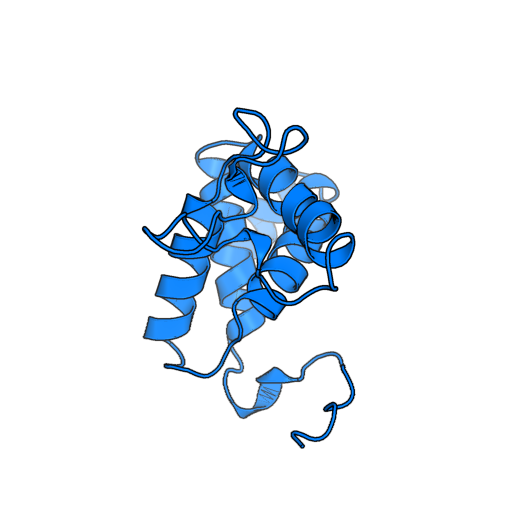OM 956 C CA . LEU A 1 126 ? -15.513 8.930 -17.299 1.00 54.44 126 LEU A CA 1
ATOM 957 C C . LEU A 1 126 ? -16.092 8.460 -15.955 1.00 54.44 126 LEU A C 1
ATOM 959 O O . LEU A 1 126 ? -17.063 9.052 -15.478 1.00 54.44 126 LEU A O 1
ATOM 963 N N . PHE A 1 127 ? -15.495 7.442 -15.325 1.00 53.75 127 PHE A N 1
ATOM 964 C CA . PHE A 1 127 ? -15.914 6.993 -13.990 1.00 53.75 127 PHE A CA 1
ATOM 965 C C . PHE A 1 127 ? -15.659 8.046 -12.902 1.00 53.75 127 PHE A C 1
ATOM 967 O O . PHE A 1 127 ? -16.362 8.047 -11.898 1.00 53.75 127 PHE A O 1
ATOM 974 N N . TYR A 1 128 ? -14.703 8.957 -13.105 1.00 53.31 128 TYR A N 1
ATOM 975 C CA . TYR A 1 128 ? -14.400 10.032 -12.159 1.00 53.31 128 TYR A CA 1
ATOM 976 C C . TYR A 1 128 ? -15.283 11.275 -12.356 1.00 53.31 128 TYR A C 1
ATOM 978 O O . TYR A 1 128 ? -15.708 11.877 -11.380 1.00 53.31 128 TYR A O 1
ATOM 986 N N . TYR A 1 129 ? -15.619 11.642 -13.601 1.00 48.59 129 TYR A N 1
ATOM 987 C CA . TYR A 1 129 ? -16.530 12.770 -13.881 1.00 48.59 129 TYR A CA 1
ATOM 988 C C . TYR A 1 129 ? -18.007 12.485 -13.571 1.00 48.59 129 TYR A C 1
ATOM 990 O O . TYR A 1 129 ? -18.827 13.397 -13.649 1.00 48.59 129 TYR A O 1
ATOM 998 N N . SER A 1 130 ? -18.356 11.235 -13.266 1.00 44.25 130 SER A N 1
ATOM 999 C CA . SER A 1 130 ? -19.729 10.837 -12.928 1.00 44.25 130 SER A CA 1
ATOM 1000 C C . SER A 1 130 ? -19.981 10.740 -11.416 1.00 44.25 130 SER A C 1
ATOM 1002 O O . SER A 1 130 ? -21.027 10.221 -11.026 1.00 44.25 130 SER A O 1
ATOM 1004 N N . CYS A 1 131 ? -19.038 11.204 -10.587 1.00 45.31 131 CYS A N 1
ATOM 1005 C CA . CYS A 1 131 ? -19.196 11.347 -9.139 1.00 45.31 131 CYS A CA 1
ATOM 1006 C C . CYS A 1 131 ? -19.470 12.814 -8.784 1.00 45.31 131 CYS A C 1
ATOM 1008 O O . CYS A 1 131 ? -18.728 13.683 -9.301 1.00 45.31 131 CYS A O 1
#

Foldseek 3Di:
DPPPDDDDPCPCCPQQVCLLVLLLVLLVVVCVVPVCLLVLLLVCQVQCCVPPHLQCQQLDPDDPVDHGCCPPPCRPVHRDNSVSLVSSVVSSCVRGNPDDHSSVSSVSSSVSSVVCVPDDVVVVVVVVVVD

Secondary structure (DSSP, 8-state):
----PPP-TTTTTTT-TTHHHHHHHHHHHHHHH-THHHHHHHHHHHHHHTTTSSSSGGGPPPBTTB--GGGSTTTTTT---HHHHHHHHHHHHHHSTTTS-HHHHHHHHHHHHHHHHHS-HHHHHHHHHT-

InterPro domains:
  IPR000823 Plant peroxidase [PR00461] (16-35)
  IPR000823 Plant peroxidase [PR00461] (40-60)
  IPR000823 Plant peroxidase [PR00461] (80-93)
  IPR000823 Plant peroxidase [PR00461] (99-109)
  IPR000823 Plant peroxidase [PTHR31388] (6-116)
  IPR002016 Haem peroxidase [PF00141] (23-121)
  IPR002016 Haem peroxidase [PR00458] (38-52)
  IPR002016 Haem peroxidase [PR00458] (100-117)
  IPR002016 Haem peroxidase [PS50873] (6-124)
  IPR010255 Haem peroxidase superfamily [SSF48113] (7-122)

Sequence (131 aa):
MAAAETLRPGFYAQTCPEAEAIVRYEMMKAMIREPRSVASVMRFQFHDCFVNGCDASLLLDDTPNMLGEKLALSNINSLRSFEVVDEVKEALEKACPGVVSCADVIIMAARDAVALVTIPTFLIFLFYYSC

Solvent-accessible surface area (backbone atoms only — not comparable to full-atom values): 7642 Å² total; per-residue (Å²): 132,83,76,85,74,79,88,56,90,70,75,42,57,84,78,36,66,57,50,69,58,51,38,44,50,44,50,49,52,42,27,75,74,39,66,66,38,32,64,37,38,32,47,45,40,59,61,17,41,73,54,99,31,74,67,39,60,50,74,40,71,68,52,103,88,43,84,28,52,48,71,34,88,87,25,45,98,60,65,51,53,63,66,54,57,50,53,34,49,51,54,43,42,73,76,31,68,92,67,78,53,68,30,56,48,36,54,53,41,24,54,40,28,53,52,63,74,70,45,60,70,71,57,60,54,51,65,56,73,73,108

pLDDT: mean 89.78, std 14.33, range [37.56, 98.75]